Protein AF-A0A9N7NC25-F1 (afdb_monomer_lite)

Structure (mmCIF, N/CA/C/O backbone):
data_AF-A0A9N7NC25-F1
#
_entry.id   AF-A0A9N7NC25-F1
#
loop_
_atom_site.group_PDB
_atom_site.id
_atom_site.type_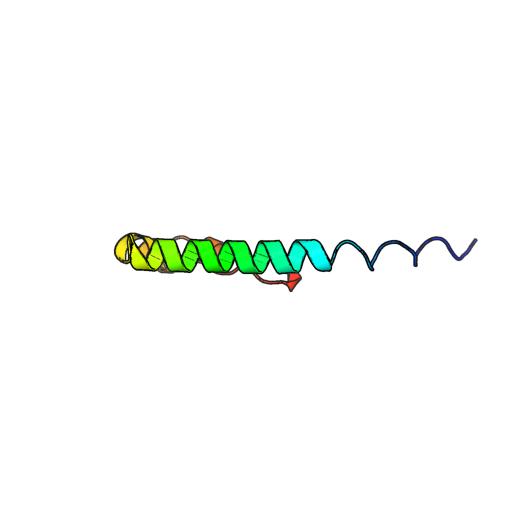symbol
_atom_site.label_atom_id
_atom_site.label_alt_id
_atom_site.label_comp_id
_atom_site.label_asym_id
_atom_site.label_entity_id
_atom_site.label_seq_id
_atom_site.pdbx_PDB_ins_code
_atom_site.Cartn_x
_atom_site.Cartn_y
_atom_site.Cartn_z
_atom_site.occupancy
_atom_site.B_iso_or_equiv
_atom_site.auth_seq_id
_atom_site.auth_comp_id
_atom_site.auth_asym_id
_atom_site.auth_atom_id
_atom_site.pdbx_PDB_model_num
ATOM 1 N N . LYS A 1 1 ? 33.679 -13.593 -30.063 1.00 43.91 1 LYS A N 1
ATOM 2 C CA . LYS A 1 1 ? 32.966 -12.607 -29.215 1.00 43.91 1 LYS A CA 1
ATOM 3 C C . LYS A 1 1 ? 31.599 -13.180 -28.875 1.00 43.91 1 LYS A C 1
ATOM 5 O O . LYS A 1 1 ? 30.652 -12.969 -29.613 1.00 43.91 1 LYS A O 1
ATOM 10 N N . LYS A 1 2 ? 31.527 -14.017 -27.850 1.00 45.25 2 LYS A N 1
ATOM 11 C CA . LYS A 1 2 ? 30.278 -14.521 -27.278 1.00 45.25 2 LYS A CA 1
ATOM 12 C C . LYS A 1 2 ? 30.636 -14.985 -25.870 1.00 45.25 2 LYS A C 1
ATOM 14 O O . LYS A 1 2 ? 31.788 -15.367 -25.672 1.00 45.25 2 LYS A O 1
ATOM 19 N N . SER A 1 3 ? 29.694 -14.885 -24.944 1.00 46.41 3 SER A N 1
ATOM 20 C CA . SER A 1 3 ? 29.843 -15.218 -23.521 1.00 46.41 3 SER A CA 1
ATOM 21 C C . SER A 1 3 ? 30.341 -14.065 -22.643 1.00 46.41 3 SER A C 1
ATOM 23 O O . SER A 1 3 ? 31.446 -14.093 -22.107 1.00 46.41 3 SER A O 1
ATOM 25 N N . LYS A 1 4 ? 29.497 -13.042 -22.467 1.00 47.84 4 LYS A N 1
ATOM 26 C CA . LYS A 1 4 ? 29.532 -12.180 -21.274 1.00 47.84 4 LYS A CA 1
ATOM 27 C C . LYS A 1 4 ? 28.125 -11.706 -20.886 1.00 47.84 4 LYS A C 1
ATOM 29 O O . LYS A 1 4 ? 27.934 -10.546 -20.559 1.00 47.84 4 LYS A O 1
ATOM 34 N N . GLU A 1 5 ? 27.152 -12.607 -20.949 1.00 49.28 5 GLU A N 1
ATOM 35 C CA . GLU A 1 5 ? 25.764 -12.301 -20.596 1.00 49.28 5 GLU A CA 1
ATOM 36 C C . GLU A 1 5 ? 25.100 -13.568 -20.054 1.00 49.28 5 GLU A C 1
ATOM 38 O O . GLU A 1 5 ? 24.287 -14.183 -20.720 1.00 49.28 5 GLU A O 1
ATOM 43 N N . GLU A 1 6 ? 25.568 -14.060 -18.902 1.00 47.06 6 GLU A N 1
ATOM 44 C CA . GLU A 1 6 ? 24.837 -15.099 -18.149 1.00 47.06 6 GLU A CA 1
ATOM 45 C C . GLU A 1 6 ? 25.308 -15.216 -16.686 1.00 47.06 6 GLU A C 1
ATOM 47 O O . GLU A 1 6 ? 25.402 -16.306 -16.127 1.00 47.06 6 GLU A O 1
ATOM 52 N N . LYS A 1 7 ? 25.697 -14.110 -16.034 1.00 41.94 7 LYS A N 1
ATOM 53 C CA . LYS A 1 7 ? 26.212 -14.210 -14.653 1.00 41.94 7 LYS A CA 1
ATOM 54 C C . LYS A 1 7 ? 25.746 -13.129 -13.680 1.00 41.94 7 LYS A C 1
ATOM 56 O O . LYS A 1 7 ? 26.474 -12.832 -12.739 1.00 41.94 7 LYS A O 1
ATOM 61 N N . GLN A 1 8 ? 24.550 -12.570 -13.874 1.00 40.66 8 GLN A N 1
ATOM 62 C CA . GLN A 1 8 ? 24.019 -11.533 -12.977 1.00 40.66 8 GLN A CA 1
ATOM 63 C C . GLN A 1 8 ? 22.494 -11.597 -12.735 1.00 40.66 8 GLN A C 1
ATOM 65 O O . GLN A 1 8 ? 21.892 -10.575 -12.474 1.00 40.66 8 GLN A O 1
ATOM 70 N N . VAL A 1 9 ? 21.855 -12.775 -12.804 1.00 44.16 9 VAL A N 1
ATOM 71 C CA . VAL A 1 9 ? 20.374 -12.893 -12.658 1.00 44.16 9 VAL A CA 1
ATOM 72 C C . VAL A 1 9 ? 19.941 -13.628 -11.372 1.00 44.16 9 VAL A C 1
ATOM 74 O O . VAL A 1 9 ? 18.762 -13.827 -11.116 1.00 44.16 9 VAL A O 1
ATOM 77 N N . LYS A 1 10 ? 20.876 -14.069 -10.517 1.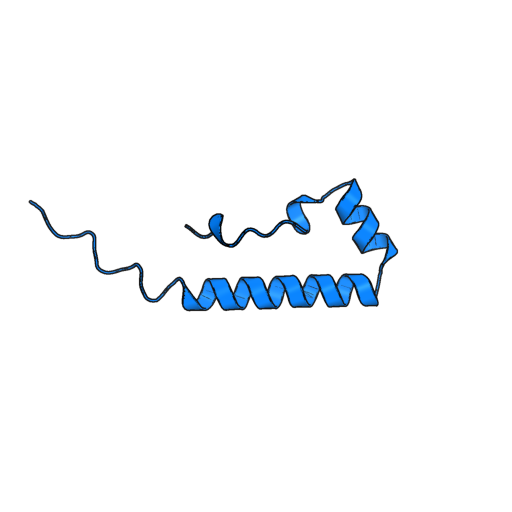00 47.25 10 LYS A N 1
ATOM 78 C CA . LYS A 1 10 ? 20.545 -14.982 -9.397 1.00 47.25 10 LYS A CA 1
ATOM 79 C C . LYS A 1 10 ? 20.641 -14.391 -7.984 1.00 47.25 10 LYS A C 1
ATOM 81 O O . LYS A 1 10 ? 20.356 -15.113 -7.038 1.00 47.25 10 LYS A O 1
ATOM 86 N N . GLU A 1 11 ? 21.002 -13.116 -7.834 1.00 44.56 11 GLU A N 1
ATOM 87 C CA . GLU A 1 11 ? 21.070 -12.433 -6.522 1.00 44.56 11 GLU A CA 1
ATOM 88 C C . GLU A 1 11 ? 20.105 -11.238 -6.374 1.00 44.56 11 GLU A C 1
ATOM 90 O O . GLU A 1 11 ? 19.875 -10.809 -5.248 1.00 44.56 11 GLU A O 1
ATOM 95 N N . SER A 1 12 ? 19.496 -10.745 -7.459 1.00 49.66 12 SER A N 1
ATOM 96 C CA . SER A 1 12 ? 18.504 -9.649 -7.464 1.00 49.66 12 SER A CA 1
ATOM 97 C C . SER A 1 12 ? 17.093 -10.112 -7.065 1.00 49.66 12 SER A C 1
ATOM 99 O O . SER A 1 12 ? 16.506 -9.553 -6.143 1.00 49.66 12 SER A O 1
ATOM 101 N N . ASN A 1 13 ? 16.646 -11.255 -7.599 1.00 53.25 13 ASN A N 1
ATOM 102 C CA . ASN A 1 13 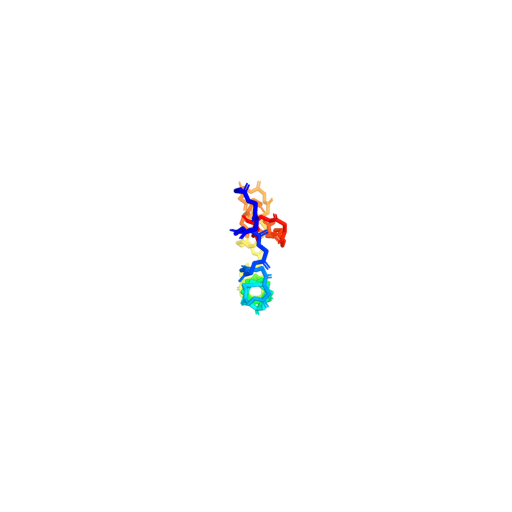? 15.314 -11.838 -7.358 1.00 53.25 13 ASN A CA 1
ATOM 103 C C . ASN A 1 13 ? 14.925 -12.037 -5.870 1.00 53.25 13 ASN A C 1
ATOM 105 O O . ASN A 1 13 ? 13.751 -12.138 -5.524 1.00 53.25 13 ASN A O 1
ATOM 109 N N . GLY A 1 14 ? 15.900 -12.165 -4.962 1.00 53.97 14 GLY A N 1
ATOM 110 C CA . GLY A 1 14 ? 15.637 -12.396 -3.536 1.00 53.97 14 GLY A CA 1
ATOM 111 C C . GLY A 1 14 ? 15.365 -11.129 -2.716 1.00 53.97 14 GLY A C 1
ATOM 112 O O . GLY A 1 14 ? 14.822 -11.239 -1.613 1.00 53.97 14 GLY A O 1
ATOM 113 N N . MET A 1 15 ? 15.775 -9.954 -3.207 1.00 56.91 15 MET A N 1
ATOM 114 C CA . MET A 1 15 ? 15.478 -8.661 -2.573 1.00 56.91 15 MET A CA 1
ATOM 115 C C . MET A 1 15 ? 14.111 -8.154 -3.030 1.00 56.91 15 MET A C 1
ATOM 117 O O . MET A 1 15 ? 13.287 -7.824 -2.183 1.00 56.91 15 MET A O 1
ATOM 121 N N . GLU A 1 16 ? 13.818 -8.277 -4.321 1.00 63.34 16 GLU A N 1
ATOM 122 C CA . GLU A 1 16 ? 12.554 -7.859 -4.943 1.00 63.34 16 GLU A CA 1
ATOM 123 C C . GLU A 1 16 ? 11.329 -8.567 -4.352 1.00 63.34 16 GLU A C 1
ATOM 125 O O . GLU A 1 16 ? 10.338 -7.926 -4.008 1.00 63.34 16 GLU A O 1
ATOM 130 N N . LEU A 1 17 ? 11.428 -9.874 -4.083 1.00 67.88 17 LEU A N 1
ATOM 131 C CA . LEU A 1 17 ? 10.348 -10.621 -3.430 1.00 67.88 17 LEU A CA 1
ATOM 132 C C . LEU A 1 17 ? 10.100 -10.165 -1.979 1.00 67.88 17 LEU A C 1
ATOM 134 O O . LEU A 1 17 ? 8.976 -10.221 -1.479 1.00 67.88 17 LEU A O 1
ATOM 138 N N . LYS A 1 18 ? 11.151 -9.733 -1.271 1.00 71.44 18 LYS A N 1
ATOM 139 C CA . LYS A 1 18 ? 11.004 -9.184 0.085 1.00 71.44 18 LYS A CA 1
ATOM 140 C C . LYS A 1 18 ? 10.378 -7.801 0.039 1.00 71.44 18 LYS A C 1
ATOM 142 O O . LYS A 1 18 ? 9.486 -7.539 0.837 1.00 71.44 18 LYS A O 1
ATOM 147 N N . GLU A 1 19 ? 10.801 -6.964 -0.899 1.00 73.81 19 GLU A N 1
ATOM 148 C CA . GLU A 1 19 ? 10.239 -5.631 -1.095 1.00 73.81 19 GLU A CA 1
ATOM 149 C C . GLU A 1 19 ? 8.750 -5.726 -1.462 1.00 73.81 19 GLU A C 1
ATOM 151 O O . GLU A 1 19 ? 7.926 -5.116 -0.784 1.00 73.81 19 GLU A O 1
ATOM 156 N N . ALA A 1 20 ? 8.355 -6.606 -2.388 1.00 75.00 20 ALA A N 1
ATOM 157 C CA . ALA A 1 20 ? 6.944 -6.857 -2.705 1.00 75.00 20 ALA A CA 1
ATOM 158 C C . ALA A 1 20 ? 6.125 -7.289 -1.468 1.00 75.00 20 ALA A C 1
ATOM 160 O O . ALA A 1 20 ? 5.033 -6.772 -1.206 1.00 75.00 20 ALA A O 1
ATOM 161 N N . GLN A 1 21 ? 6.668 -8.187 -0.639 1.00 78.38 21 GLN A N 1
ATOM 162 C CA . GLN A 1 21 ? 6.020 -8.597 0.612 1.00 78.38 21 GLN A CA 1
ATOM 163 C C . GLN A 1 21 ? 5.896 -7.454 1.629 1.00 78.38 21 GLN A C 1
ATOM 165 O O . GLN A 1 21 ? 4.868 -7.347 2.310 1.00 78.38 21 GLN A O 1
ATOM 170 N N . GLU A 1 22 ? 6.911 -6.597 1.741 1.00 82.50 22 GLU A N 1
ATOM 171 C CA . GLU A 1 22 ? 6.867 -5.415 2.600 1.00 82.50 22 GLU A CA 1
ATOM 172 C C . GLU A 1 22 ? 5.815 -4.414 2.108 1.00 82.50 22 GLU A C 1
ATOM 174 O O . GLU A 1 22 ? 5.008 -3.952 2.922 1.00 82.50 22 GLU A O 1
ATOM 179 N N . HIS A 1 23 ? 5.733 -4.182 0.793 1.00 83.69 23 HIS A N 1
ATOM 180 C CA . HIS A 1 23 ? 4.745 -3.312 0.151 1.00 83.69 23 HIS A CA 1
ATOM 181 C C . HIS A 1 23 ? 3.305 -3.767 0.432 1.00 83.69 23 HIS A C 1
ATOM 183 O O . HIS A 1 23 ? 2.486 -2.980 0.927 1.00 83.69 23 HIS A O 1
ATOM 189 N N . ILE A 1 24 ? 3.006 -5.056 0.234 1.00 83.25 24 ILE A N 1
ATOM 190 C CA . ILE A 1 24 ? 1.696 -5.647 0.562 1.00 83.25 24 ILE A CA 1
ATOM 191 C C . ILE A 1 24 ? 1.389 -5.484 2.059 1.00 83.25 24 ILE A C 1
ATOM 193 O O . ILE A 1 24 ? 0.256 -5.187 2.452 1.00 83.25 24 ILE A O 1
ATOM 197 N N . GLY A 1 25 ? 2.398 -5.655 2.918 1.00 86.75 25 GLY A N 1
ATOM 198 C CA . GLY A 1 25 ? 2.280 -5.437 4.358 1.00 86.75 25 GLY A CA 1
ATOM 199 C C . GLY A 1 25 ? 1.904 -3.996 4.722 1.00 86.75 25 GLY A C 1
ATOM 200 O O . GLY A 1 25 ? 1.073 -3.784 5.610 1.00 86.75 25 GLY A O 1
ATOM 201 N N . THR A 1 26 ? 2.472 -3.002 4.037 1.00 86.88 26 THR A N 1
ATOM 202 C CA . THR A 1 26 ? 2.100 -1.587 4.202 1.00 86.88 26 THR A CA 1
ATOM 203 C C . THR A 1 26 ? 0.680 -1.296 3.740 1.00 86.88 26 THR A C 1
ATOM 205 O O . THR A 1 26 ? -0.039 -0.615 4.469 1.00 86.88 26 THR A O 1
ATOM 208 N N . LEU A 1 27 ? 0.238 -1.855 2.610 1.00 87.25 27 LEU A N 1
ATOM 209 C CA . LEU A 1 27 ? -1.133 -1.671 2.123 1.00 87.25 27 LEU A CA 1
ATOM 210 C C . LEU A 1 27 ? -2.168 -2.266 3.082 1.00 87.25 27 LEU A C 1
ATOM 212 O O . LEU A 1 27 ? -3.173 -1.625 3.373 1.00 87.25 27 LEU A O 1
ATOM 216 N N . LYS A 1 28 ? -1.895 -3.442 3.663 1.00 87.56 28 LYS A N 1
ATOM 217 C CA . LYS A 1 28 ? -2.768 -4.032 4.694 1.00 87.56 28 LYS A CA 1
ATOM 218 C C . LYS A 1 28 ? -2.886 -3.142 5.929 1.00 87.56 28 LYS A C 1
ATOM 220 O O . LYS A 1 28 ? -3.989 -2.887 6.399 1.00 87.56 28 LYS A O 1
ATOM 225 N N . LYS A 1 29 ? -1.762 -2.616 6.427 1.00 91.94 29 LYS A N 1
ATOM 226 C CA . LYS A 1 29 ? -1.768 -1.673 7.561 1.00 91.94 29 LYS A CA 1
ATOM 227 C C . LYS A 1 29 ? -2.506 -0.380 7.227 1.00 91.94 29 LYS A C 1
ATOM 229 O O . LYS A 1 29 ? -3.142 0.187 8.112 1.00 91.94 29 LYS A O 1
ATOM 234 N N . LEU A 1 30 ? -2.385 0.099 5.989 1.00 90.38 30 LEU A N 1
ATOM 235 C CA . LEU A 1 30 ? -3.110 1.266 5.502 1.00 90.38 30 LEU A CA 1
ATOM 236 C C . LEU A 1 30 ? -4.613 0.991 5.509 1.00 90.38 30 LEU A C 1
ATOM 238 O O . LEU A 1 30 ? -5.343 1.766 6.101 1.00 90.38 30 LEU A O 1
ATOM 242 N N . GLN A 1 31 ? -5.050 -0.149 4.976 1.00 89.94 31 GLN A N 1
ATOM 243 C CA . GLN A 1 31 ? -6.455 -0.557 4.980 1.00 89.94 31 GLN A CA 1
ATOM 244 C C . GLN A 1 31 ? -7.030 -0.700 6.402 1.00 89.94 31 GLN A C 1
ATOM 246 O O . GLN A 1 31 ? -8.175 -0.327 6.640 1.00 89.94 31 GLN A O 1
ATOM 251 N N . GLU A 1 32 ? -6.253 -1.219 7.361 1.00 93.38 32 GLU A N 1
ATOM 252 C CA . GLU A 1 32 ? -6.688 -1.335 8.763 1.00 93.38 32 GLU A CA 1
ATOM 253 C C . GLU A 1 32 ? -6.756 0.015 9.490 1.00 93.38 32 GLU A C 1
ATOM 255 O O . GLU A 1 32 ? -7.621 0.212 10.344 1.00 93.38 32 GLU A O 1
ATOM 260 N N . LYS A 1 33 ? -5.829 0.935 9.197 1.00 95.38 33 LYS A N 1
ATOM 261 C CA . LYS A 1 33 ? -5.782 2.255 9.844 1.00 95.38 33 LYS A CA 1
ATOM 262 C C . LYS A 1 33 ? -6.715 3.271 9.201 1.00 95.38 33 LYS A C 1
ATOM 264 O O . LYS A 1 33 ? -7.270 4.100 9.915 1.00 95.38 33 LYS A O 1
ATOM 269 N N . ASP A 1 34 ? -6.821 3.231 7.882 1.00 95.62 34 ASP A N 1
ATOM 270 C CA . ASP A 1 34 ? -7.530 4.198 7.058 1.00 95.62 34 ASP A CA 1
ATOM 271 C C . ASP A 1 34 ? -8.158 3.506 5.829 1.00 95.62 34 ASP A C 1
ATOM 273 O O . ASP A 1 34 ? -7.614 3.526 4.718 1.00 95.62 34 ASP A O 1
ATOM 277 N N . PRO A 1 35 ? -9.309 2.840 6.029 1.00 92.75 35 PRO A N 1
ATOM 278 C CA . PRO A 1 35 ? -10.007 2.158 4.947 1.00 92.75 35 PRO A CA 1
ATOM 279 C C . PRO A 1 35 ? -10.579 3.132 3.907 1.00 92.75 35 PRO A C 1
ATOM 281 O O . PRO A 1 35 ? -10.689 2.758 2.741 1.00 92.75 35 PRO A O 1
ATOM 284 N N . GLU A 1 36 ? -10.919 4.369 4.292 1.00 92.94 36 GLU A N 1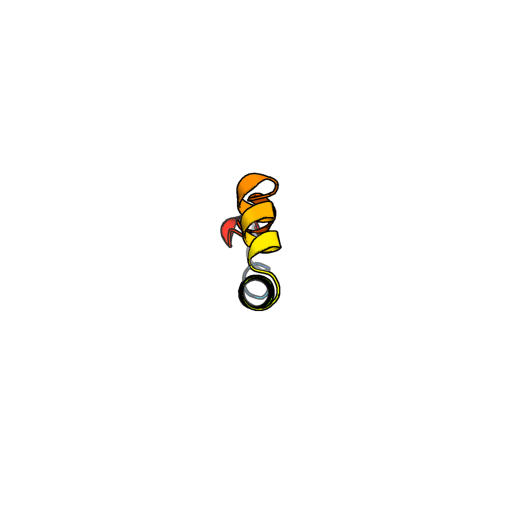
ATOM 285 C CA . GLU A 1 36 ? -11.409 5.383 3.347 1.00 92.94 36 GLU A CA 1
ATOM 286 C C . GLU A 1 36 ? -10.298 5.817 2.390 1.00 92.94 36 GLU A C 1
ATOM 288 O O . GLU A 1 36 ? -10.524 5.897 1.184 1.00 92.94 36 GLU A O 1
ATOM 293 N N . PHE A 1 37 ? -9.078 6.020 2.894 1.00 91.50 37 PHE A N 1
ATOM 294 C CA . PHE A 1 37 ? -7.935 6.337 2.044 1.00 91.50 37 PHE A CA 1
ATOM 295 C C . PHE A 1 37 ? -7.538 5.169 1.132 1.00 91.50 37 PHE A C 1
ATOM 297 O O . PHE A 1 37 ? -7.159 5.386 -0.017 1.00 91.50 37 PHE A O 1
ATOM 304 N N . TYR A 1 38 ? -7.666 3.922 1.597 1.00 91.12 38 TYR A N 1
ATOM 305 C CA . TYR A 1 38 ? -7.437 2.749 0.747 1.00 91.12 38 TYR A CA 1
ATOM 306 C C . TYR A 1 38 ? -8.428 2.676 -0.431 1.00 91.12 38 TYR A C 1
ATOM 308 O O . TYR A 1 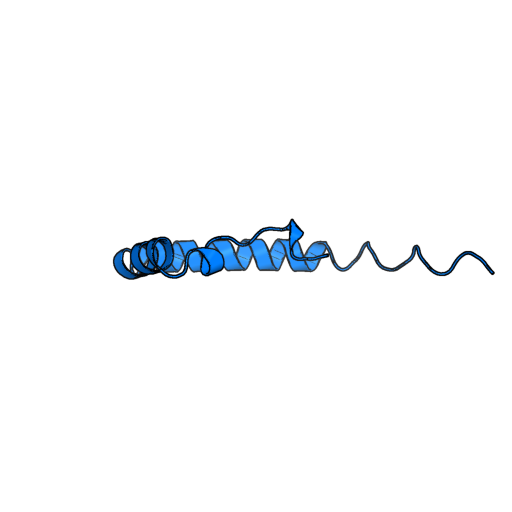38 ? -8.014 2.453 -1.569 1.00 91.12 38 TYR A O 1
ATOM 316 N N . GLU A 1 39 ? -9.724 2.909 -0.196 1.00 91.81 39 GLU A N 1
ATOM 317 C CA . GLU A 1 39 ? -10.714 2.970 -1.284 1.00 91.81 39 GLU A CA 1
ATOM 318 C C . GLU A 1 39 ? -10.514 4.204 -2.180 1.00 91.81 39 GLU A C 1
ATOM 320 O O . GLU A 1 39 ? -10.677 4.101 -3.394 1.00 91.81 39 GLU A O 1
ATOM 325 N N . PHE A 1 40 ? -10.071 5.338 -1.626 1.00 93.50 40 PHE A N 1
ATOM 326 C CA . PHE A 1 40 ? -9.684 6.510 -2.417 1.00 93.50 40 PHE A CA 1
ATOM 327 C C . PHE A 1 40 ? -8.543 6.186 -3.388 1.00 93.50 40 PHE A C 1
ATOM 329 O O . PHE A 1 40 ? -8.644 6.495 -4.574 1.00 93.50 40 PHE A O 1
ATOM 336 N N . LEU A 1 41 ? -7.486 5.514 -2.915 1.00 91.81 41 LEU A N 1
ATOM 337 C CA . LEU A 1 41 ? -6.403 5.048 -3.783 1.00 91.81 41 LEU A CA 1
ATOM 338 C C . LEU A 1 41 ? -6.933 4.089 -4.847 1.00 91.81 41 LEU A C 1
ATOM 340 O O . LEU A 1 41 ? -6.559 4.188 -6.002 1.00 91.81 41 LEU A O 1
ATOM 344 N N . LYS A 1 42 ? -7.859 3.197 -4.508 1.00 88.94 42 LYS A N 1
ATOM 345 C CA . LYS A 1 42 ? -8.438 2.263 -5.479 1.00 88.94 42 LYS A CA 1
ATOM 346 C C . LYS A 1 42 ? -9.261 2.946 -6.575 1.00 88.94 42 LYS A C 1
ATOM 348 O O . LYS A 1 42 ? -9.288 2.449 -7.699 1.00 88.94 42 LYS A O 1
ATOM 353 N N . GLU A 1 43 ? -9.925 4.058 -6.268 1.00 93.25 43 GLU A N 1
ATOM 354 C CA . GLU A 1 43 ? -10.729 4.811 -7.237 1.00 93.25 43 GLU A CA 1
ATOM 355 C C . GLU A 1 43 ? -9.895 5.811 -8.058 1.00 93.25 43 GLU A C 1
ATOM 357 O O . GLU A 1 43 ? -10.160 5.993 -9.247 1.00 93.25 43 GLU A O 1
ATOM 362 N N . HIS A 1 44 ? -8.872 6.426 -7.454 1.00 92.62 44 HIS A N 1
ATOM 363 C CA . HIS A 1 44 ? -8.092 7.503 -8.075 1.00 92.62 44 HIS A CA 1
ATOM 364 C C . HIS A 1 44 ? -6.669 7.113 -8.493 1.00 92.62 44 HIS A C 1
ATOM 366 O O . HIS A 1 44 ? -6.225 7.542 -9.553 1.00 92.62 44 HIS A O 1
ATOM 372 N N . ASP A 1 45 ? -5.983 6.291 -7.702 1.00 88.44 45 ASP A N 1
ATOM 373 C CA . ASP A 1 45 ? -4.546 5.995 -7.800 1.00 88.44 45 ASP A CA 1
ATOM 374 C C . ASP A 1 45 ? -4.282 4.483 -7.672 1.00 88.44 45 ASP A C 1
ATOM 376 O O . ASP A 1 45 ? -3.452 4.016 -6.890 1.00 88.44 45 ASP A O 1
ATOM 380 N N . LYS A 1 46 ? -5.036 3.678 -8.428 1.00 85.31 46 LYS A N 1
ATOM 381 C CA . LYS A 1 46 ? -5.009 2.210 -8.317 1.00 85.31 46 LYS A CA 1
ATOM 382 C C . LYS A 1 46 ? -3.645 1.594 -8.649 1.00 85.31 46 LYS A C 1
ATOM 384 O O . LYS A 1 46 ? -3.344 0.505 -8.177 1.00 85.31 46 LYS A O 1
ATOM 389 N N . GLU A 1 47 ? -2.815 2.310 -9.405 1.00 82.56 47 GLU A N 1
ATOM 390 C CA . GLU A 1 47 ? -1.433 1.929 -9.722 1.00 82.56 47 GLU A CA 1
ATOM 391 C C . GLU A 1 47 ? -0.550 1.878 -8.464 1.00 82.56 47 GLU A C 1
ATOM 393 O O . GLU A 1 47 ? 0.397 1.109 -8.411 1.00 82.56 47 GLU A O 1
ATOM 398 N N . LEU A 1 48 ? -0.888 2.616 -7.396 1.00 83.88 48 LEU A N 1
ATOM 399 C CA . LEU A 1 48 ? -0.203 2.474 -6.103 1.00 83.88 48 LEU A CA 1
ATOM 400 C C . LEU A 1 48 ? -0.573 1.170 -5.375 1.00 83.88 48 LEU A C 1
ATOM 402 O O . LEU A 1 48 ? 0.104 0.788 -4.418 1.00 83.88 48 LEU A O 1
ATOM 406 N N . LEU A 1 49 ? -1.667 0.516 -5.777 1.00 83.19 49 LEU A N 1
ATOM 407 C CA . LEU A 1 49 ? -2.133 -0.754 -5.218 1.00 83.19 49 LEU A CA 1
ATOM 408 C C . LEU A 1 49 ? -1.719 -1.956 -6.080 1.00 83.19 49 LEU A C 1
ATOM 410 O O . LEU A 1 49 ? -1.601 -3.062 -5.551 1.00 83.19 49 LEU A O 1
ATOM 414 N N . GLU A 1 50 ? -1.517 -1.744 -7.380 1.00 75.50 50 GLU A N 1
ATOM 415 C CA . GLU A 1 50 ? -1.046 -2.735 -8.350 1.00 75.50 50 GLU A CA 1
ATOM 416 C C . GLU A 1 50 ? 0.493 -2.728 -8.373 1.00 75.50 50 GLU A C 1
ATOM 418 O O . GLU A 1 50 ? 1.115 -1.980 -9.116 1.00 75.50 50 GLU A O 1
ATOM 423 N N . PHE A 1 51 ? 1.112 -3.550 -7.521 1.00 71.88 51 PHE A N 1
ATOM 424 C CA . PHE A 1 51 ? 2.537 -3.878 -7.620 1.00 71.88 51 PHE A CA 1
ATOM 425 C C . PHE A 1 51 ? 2.668 -5.263 -8.250 1.00 71.88 51 PHE A C 1
ATOM 427 O O . PHE A 1 51 ? 2.429 -6.269 -7.577 1.00 71.88 51 PHE A O 1
ATOM 434 N N . ASP A 1 52 ? 3.020 -5.300 -9.533 1.00 61.00 52 ASP A N 1
ATOM 435 C CA . ASP A 1 52 ? 3.328 -6.540 -10.237 1.00 61.00 52 ASP A CA 1
ATOM 436 C C . ASP A 1 52 ? 4.802 -6.901 -10.027 1.00 61.00 52 ASP A C 1
ATOM 438 O O . ASP A 1 52 ? 5.702 -6.092 -10.247 1.00 61.00 52 ASP A O 1
ATOM 442 N N . GLU A 1 53 ? 5.053 -8.146 -9.613 1.00 57.00 53 GLU A N 1
ATOM 443 C CA . GLU A 1 53 ? 6.407 -8.711 -9.491 1.00 57.00 53 GLU A CA 1
ATOM 444 C C . GLU A 1 53 ? 7.147 -8.734 -10.850 1.00 57.00 53 GLU A C 1
ATOM 446 O O . GLU A 1 53 ? 8.365 -8.877 -10.873 1.00 57.00 53 GLU A O 1
ATOM 451 N N . ASP A 1 54 ? 6.420 -8.563 -11.964 1.00 55.88 54 ASP A N 1
ATOM 452 C CA . ASP A 1 54 ? 6.920 -8.500 -13.345 1.00 55.88 54 ASP A CA 1
ATOM 453 C C . ASP A 1 54 ? 7.454 -7.109 -13.773 1.00 55.88 54 ASP A C 1
ATOM 455 O O . ASP A 1 54 ? 8.083 -7.011 -14.823 1.00 55.88 54 ASP A O 1
ATOM 459 N N . ASP A 1 55 ? 7.239 -6.032 -13.000 1.00 56.03 55 ASP A N 1
ATOM 460 C CA . ASP A 1 55 ? 7.804 -4.686 -13.283 1.00 56.03 55 ASP A CA 1
ATOM 461 C C . ASP A 1 55 ? 9.231 -4.513 -12.702 1.00 56.03 55 ASP A C 1
ATOM 463 O O . ASP A 1 55 ? 9.817 -3.429 -12.693 1.00 56.03 55 ASP A O 1
ATOM 467 N N . LEU A 1 56 ? 9.782 -5.609 -12.177 1.00 55.09 56 LEU A N 1
ATOM 468 C CA . LEU A 1 56 ? 11.076 -5.729 -11.508 1.00 55.09 56 LEU A CA 1
ATOM 469 C C . LEU A 1 56 ? 12.075 -6.517 -12.391 1.00 55.09 56 LEU A C 1
ATOM 471 O O . LEU A 1 56 ? 12.719 -7.455 -11.9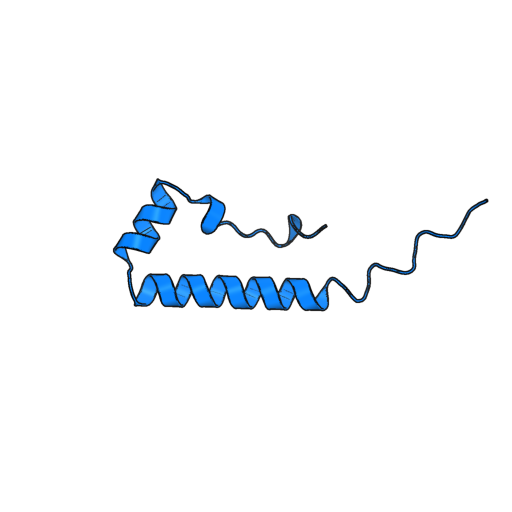25 1.00 55.09 56 LEU A O 1
ATOM 475 N N . ASP A 1 57 ? 12.153 -6.176 -13.687 1.00 55.09 57 ASP A N 1
ATOM 476 C CA . ASP A 1 57 ? 13.010 -6.827 -14.711 1.00 55.09 57 ASP A CA 1
ATOM 477 C C . ASP A 1 57 ? 14.162 -5.915 -15.202 1.00 55.09 57 ASP A C 1
ATOM 479 O O . ASP A 1 57 ? 13.924 -4.714 -15.488 1.00 55.09 57 ASP A O 1
#

Secondary structure (DSSP, 8-state):
----SSSSSSSSHHHHHHHHHHHHHHHHHHHHH-HHHHHHHHHH-GGGT---GGG--

Sequence (57 aa):
KKSKEEKQVKESNGMELKEAQEHIGTLKKLQEKDPEFYEFLKEHDKELLEFDEDDLD

Foldseek 3Di:
DDDDPDPPDPPQLVVLVVVVVVLVVVLVVCCVVPVPVSVVCVVPVCVSVDDDSVVSD

Radius of gyration: 16.69 Å; chains: 1; bounding box: 44×23×39 Å

Organism: Striga hermonthica (NCBI:txid68872)

pLDDT: mean 72.41, std 18.57, range [40.66, 95.62]